Protein AF-A0ABD1CRM1-F1 (afdb_monomer_lite)

pLDDT: mean 80.69, std 16.19, range [45.88, 95.56]

Radius of gyration: 16.6 Å; chains: 1; bounding box: 54×32×37 Å

Organism: Culex pipiens pipiens (NCBI:txid38569)

Structure (mmCIF, N/CA/C/O backbone):
data_AF-A0ABD1CRM1-F1
#
_entry.id   AF-A0ABD1CRM1-F1
#
loop_
_atom_site.group_PDB
_atom_site.id
_atom_site.type_symbol
_atom_site.label_atom_id
_atom_site.label_alt_id
_atom_site.label_comp_id
_atom_site.label_asym_id
_atom_site.label_entity_id
_atom_site.label_seq_id
_atom_site.pdbx_PDB_ins_code
_atom_site.Cartn_x
_atom_site.Cartn_y
_atom_site.Cartn_z
_atom_site.occupancy
_atom_site.B_iso_or_equiv
_atom_site.auth_seq_id
_atom_site.auth_comp_id
_atom_site.auth_asym_id
_atom_site.auth_atom_id
_atom_site.pdbx_PDB_model_num
ATOM 1 N N . MET A 1 1 ? -2.961 -13.922 8.641 1.00 47.34 1 MET A N 1
ATOM 2 C CA . MET A 1 1 ? -2.933 -14.790 7.438 1.00 47.34 1 MET A CA 1
ATOM 3 C C . MET A 1 1 ? -2.152 -14.052 6.367 1.00 47.34 1 MET A C 1
ATOM 5 O O . MET A 1 1 ? -2.354 -12.849 6.260 1.00 47.34 1 MET A O 1
ATOM 9 N N . ILE A 1 2 ? -1.250 -14.726 5.650 1.00 58.28 2 ILE A N 1
ATOM 10 C CA . ILE A 1 2 ? -0.592 -14.166 4.461 1.00 58.28 2 ILE A CA 1
ATOM 11 C C . ILE A 1 2 ? -1.264 -14.824 3.262 1.00 58.28 2 ILE A C 1
ATOM 13 O O . ILE A 1 2 ? -1.245 -16.050 3.164 1.00 58.28 2 ILE A O 1
ATOM 17 N N . VAL A 1 3 ? -1.887 -14.034 2.392 1.00 56.16 3 VAL A N 1
ATOM 18 C CA . VAL A 1 3 ? -2.390 -14.525 1.103 1.00 56.16 3 VAL A CA 1
ATOM 19 C C . VAL A 1 3 ? -1.397 -14.083 0.040 1.00 56.16 3 VAL A C 1
ATOM 21 O O . VAL A 1 3 ? -1.161 -12.885 -0.110 1.00 56.16 3 VAL A O 1
ATOM 24 N N . VAL A 1 4 ? -0.784 -15.057 -0.633 1.00 54.94 4 VAL A N 1
ATOM 25 C CA . VAL A 1 4 ? 0.153 -14.840 -1.741 1.00 54.94 4 VAL A CA 1
ATOM 26 C C . VAL A 1 4 ? -0.564 -15.220 -3.033 1.00 54.94 4 VAL A C 1
ATOM 28 O O . VAL A 1 4 ? -0.975 -16.369 -3.184 1.00 54.94 4 VAL A O 1
ATOM 31 N N . GLY A 1 5 ? -0.720 -14.269 -3.949 1.00 58.38 5 GLY A N 1
ATOM 32 C CA . GLY A 1 5 ? -1.295 -14.484 -5.281 1.00 58.38 5 GLY A CA 1
ATOM 33 C C . GLY A 1 5 ? -0.870 -13.356 -6.218 1.00 58.38 5 GLY A C 1
ATOM 34 O O . GLY A 1 5 ? -0.764 -12.219 -5.772 1.00 58.38 5 GLY A O 1
ATOM 35 N N . ASP A 1 6 ? -0.549 -13.666 -7.477 1.00 74.25 6 ASP A N 1
ATOM 36 C CA . ASP A 1 6 ? -0.235 -12.698 -8.549 1.00 74.25 6 ASP A CA 1
ATOM 37 C C . ASP A 1 6 ? 0.835 -11.632 -8.227 1.00 74.25 6 ASP A C 1
ATOM 39 O O . ASP A 1 6 ? 0.779 -10.496 -8.694 1.00 74.25 6 ASP A O 1
ATOM 43 N N . GLY A 1 7 ? 1.835 -11.983 -7.411 1.00 83.44 7 GLY A N 1
ATOM 44 C CA . GLY A 1 7 ? 2.875 -11.034 -6.991 1.00 83.44 7 GLY A CA 1
ATOM 45 C C . GLY A 1 7 ? 2.402 -10.025 -5.938 1.00 83.44 7 GLY A C 1
ATOM 46 O O . GLY A 1 7 ? 3.076 -9.029 -5.684 1.00 83.44 7 GLY A O 1
ATOM 47 N N . ALA A 1 8 ? 1.258 -10.273 -5.302 1.00 88.31 8 ALA A N 1
ATOM 48 C CA . ALA A 1 8 ? 0.752 -9.497 -4.184 1.00 88.31 8 ALA A CA 1
ATOM 49 C C . ALA A 1 8 ? 0.816 -10.270 -2.859 1.00 88.31 8 ALA A C 1
ATOM 51 O O . ALA A 1 8 ? 0.756 -11.501 -2.804 1.00 88.31 8 ALA A O 1
ATOM 52 N N . LEU A 1 9 ? 0.941 -9.504 -1.780 1.00 90.31 9 LEU A N 1
ATOM 53 C CA . LEU A 1 9 ? 0.984 -9.934 -0.395 1.00 90.31 9 LEU A CA 1
ATOM 54 C C . LEU A 1 9 ? -0.086 -9.166 0.375 1.00 90.31 9 LEU A C 1
ATOM 56 O O . LEU A 1 9 ? -0.045 -7.939 0.452 1.00 90.31 9 LEU A O 1
ATOM 60 N N . LEU A 1 10 ? -1.016 -9.898 0.985 1.00 92.38 10 LEU A N 1
ATOM 61 C CA . LEU A 1 10 ? -1.967 -9.345 1.944 1.00 92.38 10 LEU A CA 1
ATOM 62 C C . LEU A 1 10 ? -1.633 -9.852 3.347 1.00 92.38 10 LEU A C 1
ATOM 64 O O . LEU A 1 10 ? -1.676 -11.058 3.601 1.00 92.38 10 LEU A O 1
ATOM 68 N N . ILE A 1 11 ? -1.331 -8.929 4.256 1.00 92.31 11 ILE A N 1
ATOM 69 C CA . ILE A 1 11 ? -1.053 -9.196 5.667 1.00 92.31 11 ILE A CA 1
ATOM 70 C C . ILE A 1 11 ? -2.175 -8.577 6.494 1.00 92.31 11 ILE A C 1
ATOM 72 O O . ILE A 1 11 ? -2.338 -7.361 6.533 1.00 92.31 11 ILE A O 1
ATOM 76 N N . VAL A 1 12 ? -2.931 -9.425 7.185 1.00 93.00 12 VAL A N 1
ATOM 77 C CA . VAL A 1 12 ? -3.996 -9.003 8.104 1.00 93.00 12 VAL A CA 1
ATOM 78 C C . VAL A 1 12 ? -3.602 -9.351 9.529 1.00 93.00 12 VAL 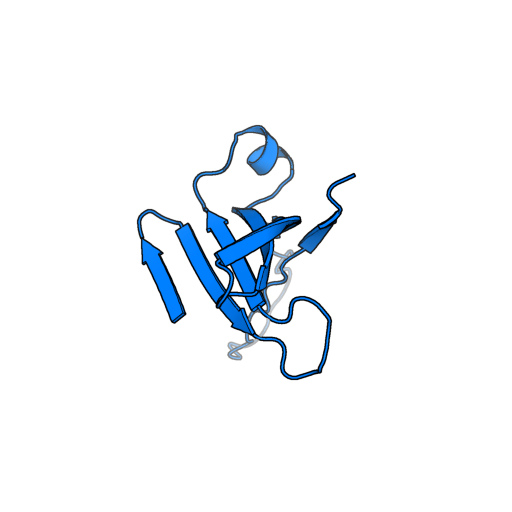A C 1
ATOM 80 O O . VAL A 1 12 ? -3.116 -10.464 9.783 1.00 93.00 12 VAL A O 1
ATOM 83 N N . GLY A 1 13 ? -3.831 -8.426 10.454 1.00 92.75 13 GLY A N 1
ATOM 84 C CA . GLY A 1 13 ? -3.580 -8.653 11.868 1.00 92.75 13 GLY A CA 1
ATOM 85 C C . GLY A 1 13 ? -4.217 -7.608 12.771 1.00 92.75 13 GLY A C 1
ATOM 86 O O . GLY A 1 13 ? -4.877 -6.680 12.314 1.00 92.75 13 GLY A O 1
ATOM 87 N N . THR A 1 14 ? -3.963 -7.772 14.065 1.00 92.12 14 THR A N 1
ATOM 88 C CA . THR A 1 14 ? -4.511 -6.932 15.130 1.00 92.12 14 THR A CA 1
ATOM 89 C C . THR A 1 14 ? -3.384 -6.531 16.078 1.00 92.12 14 THR A C 1
ATOM 91 O O . THR A 1 14 ? -2.571 -7.368 16.490 1.00 92.12 14 THR A O 1
ATOM 94 N N . PHE A 1 15 ? -3.299 -5.253 16.442 1.00 88.00 15 PHE A N 1
ATOM 95 C CA . PHE A 1 15 ? -2.332 -4.769 17.422 1.00 88.00 15 PHE A CA 1
ATOM 96 C C . PHE A 1 15 ? -2.693 -5.267 18.825 1.00 88.00 15 PHE A C 1
ATOM 98 O O . PHE A 1 15 ? -3.823 -5.144 19.283 1.00 88.00 15 PHE A O 1
ATOM 105 N N . LYS A 1 16 ? -1.703 -5.797 19.555 1.00 82.31 16 LYS A N 1
ATOM 106 C CA . LYS A 1 16 ? -1.905 -6.365 20.905 1.00 82.31 16 LYS A CA 1
ATOM 107 C C . LYS A 1 16 ? -2.294 -5.333 21.973 1.00 82.31 16 LYS A C 1
ATOM 109 O O . LYS A 1 16 ? -2.763 -5.711 23.043 1.00 82.31 16 LYS A O 1
ATOM 114 N N . ARG A 1 17 ? -2.030 -4.045 21.743 1.00 76.69 17 ARG A N 1
ATOM 115 C CA . ARG A 1 17 ? -2.353 -2.966 22.690 1.00 76.69 17 ARG A CA 1
ATOM 116 C C . ARG A 1 17 ? -3.740 -2.411 22.387 1.00 76.69 17 ARG A C 1
ATOM 118 O O . ARG A 1 17 ? -4.125 -2.359 21.227 1.00 76.69 17 ARG A O 1
ATOM 125 N N . ARG A 1 18 ? -4.445 -1.941 23.425 1.00 70.88 18 ARG A N 1
ATOM 126 C CA . ARG A 1 18 ? -5.709 -1.197 23.2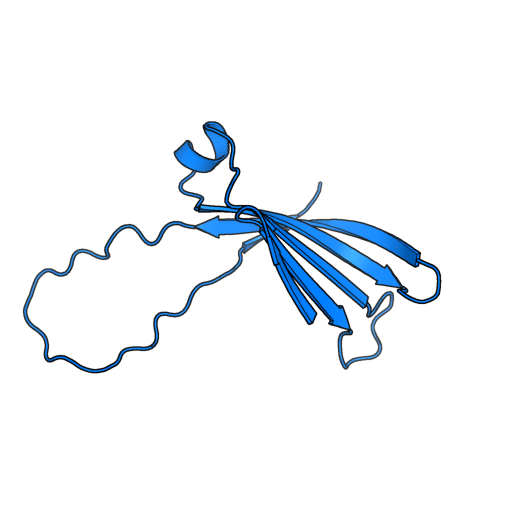94 1.00 70.88 18 ARG A CA 1
ATOM 127 C C . ARG A 1 18 ? -5.453 0.151 22.617 1.00 70.88 18 ARG A C 1
ATOM 129 O O . ARG A 1 18 ? -5.281 1.164 23.285 1.00 70.88 18 ARG A O 1
ATOM 136 N N . VAL A 1 19 ? -5.365 0.128 21.297 1.00 79.12 19 VAL A N 1
ATOM 137 C CA . VAL A 1 19 ? -5.414 1.305 20.434 1.00 79.12 19 VAL A CA 1
ATOM 138 C C . VAL A 1 19 ? -6.813 1.379 19.822 1.00 79.12 19 VAL A C 1
ATOM 140 O O . VAL A 1 19 ? -7.410 0.322 19.601 1.00 79.12 19 VAL A O 1
ATOM 143 N N . PRO A 1 20 ? -7.348 2.583 19.559 1.00 78.00 20 PRO A N 1
ATOM 144 C CA . PRO A 1 20 ? -8.477 2.724 18.648 1.00 78.00 20 PRO A CA 1
ATOM 145 C C . PRO A 1 20 ? -8.130 2.032 17.327 1.00 78.00 20 PRO A C 1
ATOM 147 O O . PRO A 1 20 ? -6.984 2.131 16.877 1.00 78.00 20 PRO A O 1
ATOM 150 N N . ASP A 1 21 ? -9.087 1.304 16.757 1.00 81.88 21 ASP A N 1
ATOM 151 C CA . ASP A 1 21 ? -8.934 0.608 15.476 1.00 81.88 21 ASP A CA 1
ATOM 152 C C . ASP A 1 21 ? -7.694 -0.315 15.445 1.00 81.88 21 ASP A C 1
ATOM 154 O O . ASP A 1 21 ? -6.673 -0.038 14.784 1.00 81.88 21 ASP A O 1
ATOM 158 N N . PRO A 1 22 ? -7.722 -1.395 16.255 1.00 88.81 22 PRO A N 1
ATOM 159 C CA . PRO A 1 22 ? -6.572 -2.264 16.444 1.00 88.81 22 PRO A CA 1
ATOM 160 C C . PRO A 1 22 ? -6.326 -3.171 15.241 1.00 88.81 22 PRO A C 1
ATOM 162 O O . PRO A 1 22 ? -5.232 -3.723 15.141 1.00 88.81 22 PRO A O 1
ATOM 165 N N . ASP A 1 23 ? -7.287 -3.324 14.334 1.00 93.44 23 ASP A N 1
ATOM 166 C CA . ASP A 1 23 ? -7.143 -4.185 13.171 1.00 93.44 23 ASP A CA 1
ATOM 167 C C . ASP A 1 23 ? -6.457 -3.447 12.025 1.00 93.44 23 ASP A C 1
ATOM 169 O O . ASP A 1 23 ? -6.548 -2.223 11.866 1.00 93.44 23 ASP A O 1
ATOM 173 N N . PHE A 1 24 ? -5.727 -4.206 11.215 1.00 93.69 24 PHE A N 1
ATOM 174 C CA . PHE A 1 24 ? -5.051 -3.674 10.048 1.00 93.69 24 PHE A CA 1
ATOM 175 C C . PHE A 1 24 ? -5.045 -4.652 8.881 1.00 93.69 24 PHE A C 1
ATOM 177 O O . PHE A 1 24 ? -5.018 -5.875 9.053 1.00 93.69 24 PHE A O 1
ATOM 184 N N . LYS A 1 25 ? -4.997 -4.078 7.679 1.00 94.50 25 LYS A N 1
ATOM 185 C CA . LYS A 1 25 ? -4.743 -4.778 6.421 1.00 94.50 25 LYS A CA 1
ATOM 186 C C . LYS A 1 25 ? -3.604 -4.063 5.709 1.00 94.50 25 LYS A C 1
ATOM 188 O O . LYS A 1 25 ? -3.706 -2.884 5.392 1.00 94.50 25 LYS A O 1
ATOM 193 N N . LEU A 1 26 ? -2.504 -4.767 5.494 1.00 95.06 26 LEU A N 1
ATOM 194 C CA . LEU A 1 26 ? -1.375 -4.296 4.707 1.00 95.06 26 LEU A CA 1
ATOM 195 C C . LEU A 1 26 ? -1.380 -5.042 3.379 1.00 95.06 26 LEU A C 1
ATOM 197 O O . LEU A 1 26 ? -1.217 -6.262 3.354 1.00 95.06 26 LEU A O 1
ATOM 201 N N . TYR A 1 27 ? -1.564 -4.301 2.296 1.00 94.56 27 TYR A N 1
ATOM 202 C CA . TYR A 1 27 ? -1.478 -4.805 0.936 1.00 94.56 27 TYR A CA 1
ATOM 203 C C . TYR A 1 27 ? -0.177 -4.317 0.300 1.00 94.56 27 TYR A C 1
ATOM 205 O O . TYR A 1 27 ? 0.134 -3.131 0.364 1.00 94.56 27 TYR A O 1
ATOM 213 N N . LEU A 1 28 ? 0.578 -5.225 -0.310 1.00 94.50 28 LEU A N 1
ATOM 214 C CA . LEU A 1 28 ? 1.791 -4.935 -1.072 1.00 94.50 28 LEU A CA 1
ATOM 215 C C . LEU A 1 28 ? 1.737 -5.701 -2.390 1.00 94.50 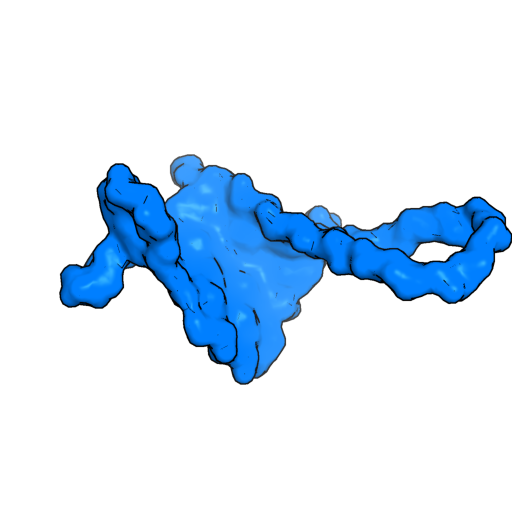28 LEU A C 1
ATOM 217 O O . LEU A 1 28 ? 1.341 -6.860 -2.404 1.00 94.50 28 LEU A O 1
ATOM 221 N N . SER A 1 29 ? 2.167 -5.092 -3.487 1.00 93.75 29 SER A N 1
ATOM 222 C CA . SER A 1 29 ? 2.207 -5.729 -4.802 1.00 93.75 29 SER A CA 1
ATOM 223 C C . SER A 1 29 ? 3.514 -5.438 -5.523 1.00 93.75 29 SER A C 1
ATOM 225 O O . SER A 1 29 ? 4.057 -4.338 -5.428 1.00 93.75 29 SER A O 1
ATOM 227 N N . SER A 1 30 ? 4.005 -6.434 -6.261 1.00 92.25 30 SER A N 1
ATOM 228 C CA . SER A 1 30 ? 5.109 -6.299 -7.213 1.00 92.25 30 SER A CA 1
ATOM 229 C C . SER A 1 30 ? 4.664 -5.744 -8.557 1.00 92.25 30 SER A C 1
ATOM 231 O O . SER A 1 30 ? 5.513 -5.436 -9.392 1.00 92.25 30 SER A O 1
ATOM 233 N N . ASN A 1 31 ? 3.355 -5.614 -8.788 1.00 92.00 31 ASN A N 1
ATOM 234 C CA . ASN A 1 31 ? 2.824 -4.927 -9.956 1.00 92.00 31 ASN A CA 1
ATOM 235 C C . ASN A 1 31 ? 2.905 -3.409 -9.740 1.00 92.00 31 ASN A C 1
ATOM 237 O O . ASN A 1 31 ? 1.913 -2.747 -9.438 1.00 92.00 31 ASN A O 1
ATOM 241 N N . ILE A 1 32 ? 4.127 -2.885 -9.816 1.00 91.06 32 ILE A N 1
ATOM 242 C CA . ILE A 1 32 ? 4.443 -1.483 -9.544 1.00 91.06 32 ILE A CA 1
ATOM 243 C C . ILE A 1 32 ? 4.456 -0.655 -10.830 1.00 91.06 32 ILE A C 1
ATOM 245 O O . ILE A 1 32 ? 4.711 -1.164 -11.923 1.00 91.06 32 ILE A O 1
ATOM 249 N N . THR A 1 33 ? 4.221 0.651 -10.703 1.00 90.38 33 THR A N 1
ATOM 250 C CA . THR A 1 33 ? 4.284 1.564 -11.848 1.00 90.38 33 THR A CA 1
ATOM 251 C C . THR A 1 33 ? 5.731 1.854 -12.262 1.00 90.38 33 THR A C 1
ATOM 253 O O . THR A 1 33 ? 6.676 1.663 -11.492 1.00 90.38 33 THR A O 1
ATOM 256 N N . LEU A 1 34 ? 5.928 2.397 -13.470 1.00 91.06 34 LEU A N 1
ATOM 257 C CA . LEU A 1 34 ? 7.248 2.871 -13.903 1.00 91.06 34 LEU A CA 1
ATOM 258 C C . LEU A 1 34 ? 7.792 3.990 -12.991 1.00 91.06 34 LEU A C 1
ATOM 260 O O . LEU A 1 34 ? 9.001 4.086 -12.797 1.00 91.06 34 LEU A O 1
ATOM 264 N N . ALA A 1 35 ? 6.920 4.818 -12.408 1.00 92.25 35 ALA A N 1
ATOM 265 C CA . ALA A 1 35 ? 7.324 5.867 -11.473 1.00 92.25 35 ALA A CA 1
ATOM 266 C C . ALA A 1 35 ? 7.863 5.276 -10.159 1.00 92.25 35 ALA A C 1
ATOM 268 O O . ALA A 1 35 ? 8.954 5.649 -9.728 1.00 92.25 35 ALA A O 1
ATOM 269 N N . ASP A 1 36 ? 7.156 4.298 -9.584 1.00 91.25 36 ASP A N 1
ATOM 270 C CA . ASP A 1 36 ? 7.600 3.569 -8.387 1.00 91.25 36 ASP A CA 1
ATOM 271 C C . ASP A 1 36 ? 8.928 2.852 -8.634 1.00 91.25 36 ASP A C 1
ATOM 273 O O . ASP A 1 36 ? 9.846 2.893 -7.808 1.00 91.25 36 ASP A O 1
ATOM 277 N N . TYR A 1 37 ? 9.055 2.239 -9.815 1.00 90.19 37 TYR A N 1
ATOM 278 C CA . TYR A 1 37 ? 10.307 1.653 -10.257 1.00 90.19 37 TYR A CA 1
ATOM 279 C C . TYR A 1 37 ? 11.408 2.719 -10.285 1.00 90.19 37 TYR A C 1
ATOM 281 O O . TYR A 1 37 ? 12.432 2.542 -9.632 1.00 90.19 37 TYR A O 1
ATOM 289 N N . ASN A 1 38 ? 11.213 3.855 -10.952 1.00 92.06 38 ASN A N 1
ATOM 290 C CA . ASN A 1 38 ? 12.222 4.919 -11.025 1.00 92.06 38 ASN A CA 1
ATOM 291 C C . ASN A 1 38 ? 12.611 5.488 -9.649 1.00 92.06 38 ASN A C 1
ATOM 293 O O . ASN A 1 38 ? 13.745 5.922 -9.469 1.00 92.06 38 ASN A O 1
ATOM 297 N N . MET A 1 39 ? 11.713 5.428 -8.664 1.00 90.00 39 MET A N 1
ATOM 298 C CA . MET A 1 39 ? 11.977 5.808 -7.271 1.00 90.00 39 MET A CA 1
ATOM 299 C C . MET A 1 39 ? 12.699 4.725 -6.449 1.00 90.00 39 MET A C 1
ATOM 301 O O . MET A 1 39 ? 13.026 4.935 -5.281 1.00 90.00 39 MET A O 1
ATOM 305 N N . GLY A 1 40 ? 12.991 3.574 -7.057 1.00 91.25 40 GLY A N 1
ATOM 306 C CA . GLY A 1 40 ? 13.749 2.490 -6.442 1.00 91.25 40 GLY A CA 1
ATOM 307 C C . GLY A 1 40 ? 12.900 1.512 -5.633 1.00 91.25 40 GLY A C 1
ATOM 308 O O . GLY A 1 40 ? 13.459 0.743 -4.852 1.00 91.25 40 GLY A O 1
ATOM 309 N N . TYR A 1 41 ? 11.579 1.493 -5.803 1.00 92.25 41 TYR A N 1
ATOM 310 C CA . TYR A 1 41 ? 10.705 0.550 -5.101 1.00 92.25 41 TYR A CA 1
ATOM 311 C C . TYR A 1 41 ? 10.632 -0.799 -5.826 1.00 92.25 41 TYR A C 1
ATOM 313 O O . TYR A 1 41 ? 10.813 -0.874 -7.043 1.00 92.25 41 TYR A O 1
ATOM 321 N N . CYS A 1 42 ? 10.440 -1.879 -5.067 1.00 90.69 42 CYS A N 1
ATOM 322 C CA . CYS A 1 42 ? 10.138 -3.219 -5.588 1.00 90.69 42 CYS A CA 1
ATOM 323 C C . CYS A 1 42 ? 8.738 -3.698 -5.222 1.00 90.69 42 CYS A C 1
ATOM 325 O O . CYS A 1 42 ? 8.183 -4.517 -5.947 1.00 90.69 42 CYS A O 1
ATOM 327 N N . LEU A 1 43 ? 8.182 -3.207 -4.115 1.00 93.25 43 LEU A N 1
ATOM 328 C CA . LEU A 1 43 ? 6.805 -3.461 -3.718 1.00 93.25 43 LEU A CA 1
ATOM 329 C C . LEU A 1 43 ? 6.173 -2.144 -3.288 1.00 93.25 43 LEU A C 1
ATOM 331 O O . LEU A 1 43 ? 6.805 -1.361 -2.575 1.00 93.25 43 LEU A O 1
ATOM 335 N N . THR A 1 44 ? 4.929 -1.921 -3.693 1.00 94.69 44 THR A N 1
ATOM 336 C CA . THR A 1 44 ? 4.123 -0.779 -3.253 1.00 94.69 44 THR A CA 1
ATOM 337 C C . THR A 1 44 ? 2.724 -1.235 -2.862 1.00 94.69 44 THR A C 1
ATOM 339 O O . THR A 1 44 ? 2.261 -2.302 -3.265 1.00 94.69 44 THR A O 1
ATOM 342 N N . GLY A 1 45 ? 2.047 -0.446 -2.039 1.00 95.12 45 GLY A N 1
ATOM 343 C CA . GLY A 1 45 ? 0.661 -0.682 -1.673 1.00 95.12 45 GLY A CA 1
ATOM 344 C C . GLY A 1 45 ? 0.216 0.211 -0.525 1.00 95.12 45 GLY A C 1
ATOM 345 O O . GLY A 1 45 ? 0.654 1.357 -0.416 1.00 95.12 45 GLY A O 1
ATOM 346 N N . THR A 1 46 ? -0.683 -0.289 0.315 1.00 95.56 46 THR A N 1
ATOM 347 C CA . THR A 1 46 ? -1.400 0.518 1.308 1.00 95.56 46 THR A CA 1
ATOM 348 C C . THR A 1 46 ? -1.512 -0.190 2.650 1.00 95.56 46 THR A C 1
ATOM 350 O O . THR A 1 46 ? -1.590 -1.416 2.739 1.00 95.56 46 THR A O 1
ATOM 353 N N . LEU A 1 47 ? -1.532 0.615 3.711 1.00 94.88 47 LEU A N 1
ATOM 354 C CA . LEU A 1 47 ? -1.891 0.189 5.054 1.00 94.88 47 LEU A CA 1
ATOM 355 C C . LEU A 1 47 ? -3.252 0.773 5.422 1.00 94.88 47 LEU A C 1
ATOM 357 O O . LEU A 1 47 ? -3.409 1.988 5.589 1.00 94.88 47 LEU A O 1
ATOM 361 N N . GLU A 1 48 ? -4.207 -0.116 5.636 1.00 94.56 48 GLU A N 1
ATOM 362 C CA . GLU A 1 48 ? -5.511 0.208 6.184 1.00 94.56 48 GLU A CA 1
ATOM 363 C C . GLU A 1 48 ? -5.556 -0.111 7.678 1.00 94.56 48 GLU A C 1
ATOM 365 O O . GLU A 1 48 ? -5.051 -1.147 8.122 1.00 94.56 48 GLU A O 1
ATOM 370 N N . ARG A 1 49 ? -6.170 0.781 8.454 1.00 92.94 49 ARG A N 1
ATOM 371 C CA . ARG A 1 49 ? -6.421 0.631 9.893 1.00 92.94 49 ARG A CA 1
ATOM 372 C C . ARG A 1 49 ? -7.917 0.702 10.145 1.00 92.94 49 ARG A C 1
ATOM 374 O O . ARG A 1 49 ? -8.611 1.435 9.441 1.00 92.94 49 ARG A O 1
ATOM 381 N N . GLY A 1 50 ? -8.414 -0.072 11.100 1.00 92.31 50 GLY A N 1
ATOM 382 C CA . GLY A 1 50 ? -9.851 -0.169 11.300 1.00 92.31 50 GLY A CA 1
ATOM 383 C C . GLY A 1 50 ? -10.291 -1.146 12.378 1.00 92.31 50 GLY A C 1
ATOM 384 O O . GLY A 1 50 ? -9.502 -1.584 13.219 1.00 92.31 50 GLY A O 1
ATOM 385 N N . ASP A 1 51 ? -11.565 -1.506 12.286 1.00 88.69 51 ASP A N 1
ATOM 386 C CA . ASP A 1 51 ? -12.198 -2.578 13.046 1.00 88.69 51 ASP A CA 1
ATOM 387 C C . ASP A 1 51 ? -12.720 -3.644 12.077 1.00 88.69 51 ASP A C 1
ATOM 389 O O . ASP A 1 51 ? -13.558 -3.392 11.201 1.00 88.69 51 ASP A O 1
ATOM 393 N N . GLN A 1 52 ? -12.220 -4.863 12.250 1.00 86.88 52 GLN A N 1
ATOM 394 C CA . GLN A 1 52 ? -12.605 -6.016 11.457 1.00 86.88 52 GLN A CA 1
ATOM 395 C C . GLN A 1 52 ? -14.068 -6.411 11.688 1.00 86.88 52 GLN A C 1
ATOM 397 O O . GLN A 1 52 ? -14.713 -6.867 10.743 1.00 86.88 52 GLN A O 1
ATOM 402 N N . HIS A 1 53 ? -14.614 -6.220 12.893 1.00 85.75 53 HIS A N 1
ATOM 403 C CA . HIS A 1 53 ? -15.991 -6.609 13.220 1.00 85.75 53 HIS A CA 1
ATOM 404 C C . HIS A 1 53 ? -17.008 -5.704 12.529 1.00 85.75 53 HIS A C 1
ATOM 406 O O . HIS A 1 53 ? -17.999 -6.187 11.983 1.00 85.75 53 HIS A O 1
ATOM 412 N N . ALA A 1 54 ? -16.738 -4.398 12.506 1.00 86.56 54 ALA A N 1
ATOM 413 C CA . ALA A 1 54 ? -17.544 -3.421 11.783 1.00 86.56 54 ALA A CA 1
ATOM 414 C C . ALA A 1 54 ? -17.255 -3.394 10.268 1.00 86.56 54 ALA A C 1
ATOM 416 O O . ALA A 1 54 ? -17.956 -2.704 9.528 1.00 86.56 54 ALA A O 1
ATOM 417 N N . ASN A 1 55 ? -16.224 -4.116 9.804 1.00 86.56 55 ASN A N 1
ATOM 418 C CA . ASN A 1 55 ? -15.665 -4.034 8.451 1.00 86.56 55 ASN A CA 1
ATOM 419 C C . ASN A 1 55 ? -15.398 -2.581 8.006 1.00 86.56 55 ASN A C 1
ATOM 421 O O . ASN A 1 55 ? -15.592 -2.219 6.845 1.00 86.56 55 ASN A O 1
ATOM 425 N N . GLN A 1 56 ? -14.962 -1.744 8.946 1.00 91.19 56 GLN A N 1
ATOM 426 C CA . GLN A 1 56 ? -14.629 -0.346 8.703 1.00 91.19 56 GLN A CA 1
ATOM 427 C C . GLN A 1 56 ? -13.119 -0.214 8.701 1.00 91.19 56 GLN A C 1
ATOM 429 O O . GLN A 1 56 ? -12.484 -0.336 9.742 1.00 91.19 56 GLN A O 1
ATOM 434 N N . PHE A 1 57 ? -12.554 0.024 7.523 1.00 92.81 57 PHE A N 1
ATOM 435 C CA . PHE A 1 57 ? -11.127 0.226 7.327 1.00 92.81 57 PHE A CA 1
ATOM 436 C C . PHE A 1 57 ? -10.905 1.548 6.604 1.00 92.81 57 PHE A C 1
ATOM 438 O O . PHE A 1 57 ? -11.626 1.876 5.662 1.00 92.81 57 PHE A O 1
ATOM 445 N N . GLN A 1 58 ? -9.904 2.304 7.042 1.00 92.62 58 GLN A N 1
ATOM 446 C CA . GLN A 1 58 ? -9.455 3.513 6.367 1.00 92.62 58 GLN A CA 1
ATOM 447 C C . GLN A 1 58 ? -7.991 3.374 5.977 1.00 92.62 58 GLN A C 1
ATOM 449 O O . GLN A 1 58 ? -7.154 2.953 6.780 1.00 92.62 58 GLN A O 1
ATOM 454 N N . THR A 1 59 ? -7.672 3.742 4.736 1.00 94.06 59 THR A N 1
ATOM 455 C CA . THR A 1 59 ? -6.281 3.840 4.287 1.00 94.06 59 THR A CA 1
ATOM 456 C C . THR 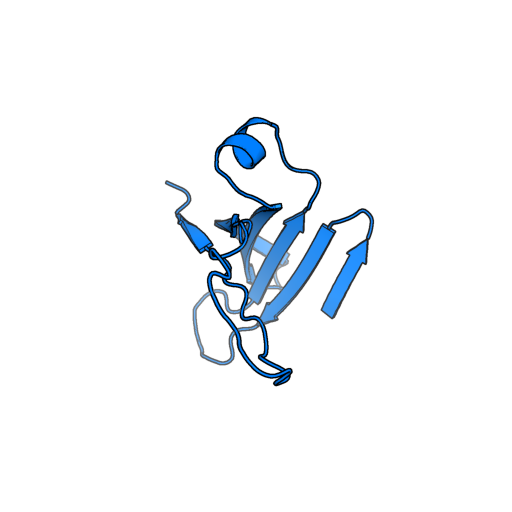A 1 59 ? -5.595 4.977 5.035 1.00 94.06 59 THR A C 1
ATOM 458 O O . THR A 1 59 ? -6.021 6.127 4.967 1.00 94.06 59 THR A O 1
ATOM 461 N N . THR A 1 60 ? -4.513 4.652 5.737 1.00 92.81 60 THR A N 1
ATOM 462 C CA . THR A 1 60 ? -3.767 5.610 6.572 1.00 92.81 60 THR A CA 1
ATOM 463 C C . THR A 1 60 ? -2.400 5.951 5.994 1.00 92.81 60 THR A C 1
ATOM 465 O O . THR A 1 60 ? -1.930 7.077 6.140 1.00 92.81 60 THR A O 1
ATOM 468 N N . HIS A 1 61 ? -1.755 4.983 5.340 1.00 93.50 61 HIS A N 1
ATOM 469 C CA . HIS A 1 61 ? -0.416 5.138 4.785 1.00 93.50 61 HIS A CA 1
ATOM 470 C C . HIS A 1 61 ? -0.308 4.426 3.443 1.00 93.50 61 HIS A C 1
ATOM 472 O O . HIS A 1 61 ? -0.917 3.372 3.234 1.00 93.50 61 HIS A O 1
ATOM 478 N N . PHE A 1 62 ? 0.553 4.954 2.581 1.00 94.31 62 PHE A N 1
ATOM 479 C CA . PHE A 1 62 ? 1.152 4.169 1.511 1.00 94.31 62 PHE A CA 1
ATOM 480 C C . PHE A 1 62 ? 2.309 3.359 2.094 1.00 94.31 62 PHE A C 1
ATOM 482 O O . PHE A 1 62 ? 3.060 3.859 2.930 1.00 94.31 62 PHE A O 1
ATOM 489 N N . ALA A 1 63 ? 2.441 2.106 1.682 1.00 95.00 63 ALA A N 1
ATOM 490 C CA . ALA A 1 63 ? 3.497 1.209 2.126 1.00 95.00 63 ALA A CA 1
ATOM 491 C C . ALA A 1 63 ? 4.397 0.870 0.941 1.00 95.00 63 ALA A C 1
ATOM 493 O O . ALA A 1 63 ? 3.905 0.482 -0.118 1.00 95.00 63 ALA A O 1
ATOM 494 N N . VAL A 1 64 ? 5.709 1.014 1.110 1.00 94.50 64 VAL A N 1
ATOM 495 C CA . VAL A 1 64 ? 6.681 0.732 0.050 1.00 94.50 64 VAL A CA 1
ATOM 496 C C . VAL A 1 64 ? 7.859 -0.068 0.585 1.00 94.50 64 VAL A C 1
ATOM 498 O O . VAL A 1 64 ? 8.267 0.080 1.737 1.00 94.50 64 VAL A O 1
ATOM 501 N N . ILE A 1 65 ? 8.421 -0.919 -0.267 1.00 92.62 65 ILE A N 1
ATOM 502 C CA . ILE A 1 65 ? 9.680 -1.618 -0.012 1.00 92.62 65 ILE A CA 1
ATOM 503 C C . ILE A 1 65 ? 10.668 -1.196 -1.087 1.00 92.62 65 ILE A C 1
ATOM 505 O O . ILE A 1 65 ? 10.379 -1.258 -2.286 1.00 92.62 65 ILE A O 1
ATOM 509 N N . ARG A 1 66 ? 11.843 -0.747 -0.647 1.00 90.38 66 ARG A N 1
ATOM 510 C CA . ARG A 1 66 ? 12.935 -0.344 -1.531 1.00 90.38 66 ARG A CA 1
ATOM 511 C C . ARG A 1 66 ? 13.720 -1.551 -2.021 1.00 90.38 66 ARG A C 1
ATOM 513 O O . ARG A 1 66 ? 13.932 -2.521 -1.297 1.00 90.38 66 ARG A O 1
ATOM 520 N N . ARG A 1 67 ? 14.214 -1.451 -3.252 1.00 85.56 67 ARG A N 1
ATOM 521 C CA . ARG A 1 67 ? 15.200 -2.376 -3.797 1.00 85.56 67 ARG A CA 1
ATOM 522 C C . ARG A 1 67 ? 16.500 -2.220 -3.018 1.00 85.56 67 ARG A C 1
ATOM 524 O O . ARG A 1 67 ? 17.098 -1.147 -3.028 1.00 85.56 67 ARG A O 1
ATOM 531 N N . CYS A 1 68 ? 16.970 -3.300 -2.402 1.00 69.06 68 CYS A N 1
ATOM 532 C CA . CYS A 1 68 ? 18.376 -3.409 -2.042 1.00 69.06 68 CYS A CA 1
ATOM 533 C C . CYS A 1 68 ? 19.164 -3.534 -3.352 1.00 69.06 68 CYS A C 1
ATOM 535 O O . CYS A 1 68 ? 19.365 -4.636 -3.860 1.00 69.06 68 CYS A O 1
ATOM 537 N N . TRP A 1 69 ? 19.563 -2.405 -3.945 1.00 56.44 69 TRP A N 1
ATOM 538 C CA . TRP A 1 69 ? 20.672 -2.420 -4.899 1.00 56.44 69 TRP A CA 1
ATOM 539 C C . TRP A 1 69 ? 21.865 -3.026 -4.154 1.00 56.44 69 TRP A C 1
ATOM 541 O O . TRP A 1 69 ? 22.015 -2.693 -2.973 1.00 56.44 69 TRP A O 1
ATOM 551 N N . PRO A 1 70 ? 22.646 -3.950 -4.744 1.00 53.44 70 PRO A N 1
ATOM 552 C CA . PRO A 1 70 ? 23.721 -4.603 -4.014 1.00 53.44 70 PRO A CA 1
ATOM 553 C C . PRO A 1 70 ? 24.557 -3.522 -3.335 1.00 53.44 70 PRO A C 1
ATOM 555 O O . PRO A 1 70 ? 25.088 -2.634 -4.004 1.00 53.44 70 PRO A O 1
ATOM 558 N N . ALA A 1 71 ? 24.613 -3.568 -1.998 1.00 49.00 71 ALA A N 1
ATOM 559 C CA . ALA A 1 71 ? 25.681 -2.905 -1.278 1.00 49.00 71 ALA A CA 1
ATOM 560 C C . ALA A 1 71 ? 26.953 -3.385 -1.967 1.00 49.00 71 ALA A C 1
ATOM 562 O O . ALA A 1 71 ? 27.095 -4.594 -2.161 1.00 49.00 71 ALA A O 1
ATOM 563 N N . SER A 1 72 ? 27.787 -2.465 -2.443 1.00 45.88 72 SER A N 1
ATOM 564 C CA . SER A 1 72 ? 29.059 -2.797 -3.067 1.00 45.88 72 SER A CA 1
ATOM 565 C C . SER A 1 72 ? 29.769 -3.827 -2.189 1.00 45.88 72 SER A C 1
ATOM 567 O O . SER A 1 72 ? 30.272 -3.493 -1.120 1.00 45.88 72 SER A O 1
ATOM 569 N N . ASN A 1 73 ? 29.743 -5.097 -2.598 1.00 51.88 73 ASN A N 1
ATOM 570 C CA . ASN A 1 73 ? 30.518 -6.156 -1.971 1.00 51.88 73 ASN A CA 1
ATOM 571 C C . ASN A 1 73 ? 31.936 -6.027 -2.525 1.00 51.88 73 ASN A C 1
ATOM 573 O O . ASN A 1 73 ? 32.410 -6.880 -3.273 1.00 51.88 73 ASN A O 1
ATOM 577 N N . ASP A 1 74 ? 32.596 -4.926 -2.183 1.00 53.78 74 ASP A N 1
ATOM 578 C CA . ASP A 1 74 ? 34.039 -4.841 -2.299 1.00 53.78 74 ASP A CA 1
ATOM 579 C C . ASP A 1 74 ? 34.629 -5.560 -1.087 1.00 53.78 74 ASP A C 1
ATOM 581 O O . ASP A 1 74 ? 34.655 -5.038 0.025 1.00 53.78 74 ASP A O 1
ATOM 585 N N . GLY A 1 75 ? 35.099 -6.783 -1.329 1.00 49.75 75 GLY A N 1
ATOM 586 C CA . GLY A 1 75 ? 36.082 -7.436 -0.474 1.00 49.75 75 GLY A CA 1
ATOM 587 C C . GLY A 1 75 ? 35.537 -8.511 0.461 1.00 49.75 75 GLY A C 1
ATOM 588 O O . GLY A 1 75 ? 35.018 -8.230 1.531 1.00 49.75 75 GLY A O 1
ATOM 589 N N . HIS A 1 76 ? 35.772 -9.761 0.054 1.00 48.97 76 HIS A N 1
ATOM 590 C CA . HIS A 1 76 ? 36.285 -10.836 0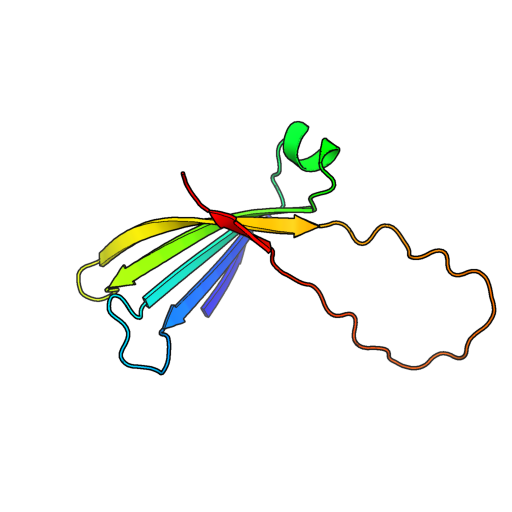.906 1.00 48.97 76 HIS A CA 1
ATOM 591 C C . HIS A 1 76 ? 35.585 -11.041 2.262 1.00 48.97 76 HIS A C 1
ATOM 593 O O . HIS A 1 76 ? 36.116 -10.614 3.278 1.00 48.97 76 HIS A O 1
ATOM 599 N N . ASP A 1 77 ? 34.481 -11.799 2.324 1.00 46.91 77 ASP A N 1
ATOM 600 C CA . ASP A 1 77 ? 34.135 -12.432 3.601 1.00 46.91 77 ASP A CA 1
ATOM 601 C C . ASP A 1 77 ? 33.252 -13.685 3.522 1.00 46.91 77 ASP A C 1
ATOM 603 O O . ASP A 1 77 ? 32.138 -13.694 3.000 1.00 46.91 77 ASP A O 1
ATOM 607 N N . SER A 1 78 ? 33.825 -14.741 4.095 1.00 48.00 78 SER A N 1
ATOM 608 C CA . SER A 1 78 ? 33.263 -15.940 4.711 1.00 48.00 78 SER A CA 1
ATOM 609 C C . SER A 1 78 ? 31.734 -16.059 4.733 1.00 48.00 78 SER A C 1
ATOM 611 O O . SER A 1 78 ? 31.023 -15.285 5.376 1.00 48.00 78 SER A O 1
ATOM 613 N N . GLN A 1 79 ? 31.264 -17.134 4.097 1.00 50.72 79 GLN A N 1
ATOM 614 C CA . GLN A 1 79 ? 29.895 -17.642 4.031 1.00 50.72 79 GLN A CA 1
ATOM 615 C C . GLN A 1 79 ? 29.288 -17.841 5.435 1.00 50.72 79 GLN A C 1
ATOM 617 O O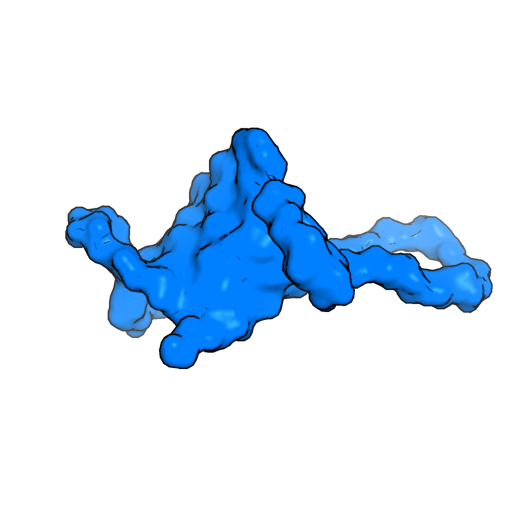 . GLN A 1 79 ? 29.250 -18.936 5.986 1.00 50.72 79 GLN A O 1
ATOM 622 N N . THR A 1 80 ? 28.815 -16.754 6.035 1.00 53.94 80 THR A N 1
ATOM 623 C CA . THR A 1 80 ? 27.962 -16.750 7.224 1.00 53.94 80 THR A CA 1
ATOM 624 C C . THR A 1 80 ? 26.540 -16.476 6.759 1.00 53.94 80 THR A C 1
ATOM 626 O O . THR A 1 80 ? 26.308 -15.558 5.974 1.00 53.94 80 THR A O 1
ATOM 629 N N . HIS A 1 81 ? 25.580 -17.281 7.220 1.00 55.31 81 HIS A N 1
ATOM 630 C CA . HIS A 1 81 ? 24.151 -17.073 6.979 1.00 55.31 81 HIS A CA 1
ATOM 631 C C . HIS A 1 81 ? 23.697 -15.758 7.634 1.00 55.31 81 HIS A C 1
ATOM 633 O O . HIS A 1 81 ? 23.167 -15.747 8.742 1.00 55.31 81 HIS A O 1
ATOM 639 N N . LYS A 1 82 ? 23.946 -14.625 6.974 1.00 62.22 82 LYS A N 1
ATOM 640 C CA . LYS A 1 82 ? 23.455 -13.316 7.402 1.00 62.22 82 LYS A CA 1
ATOM 641 C C . LYS A 1 82 ? 21.983 -13.217 7.006 1.00 62.22 82 LYS A C 1
ATOM 643 O O . LYS A 1 82 ? 21.655 -13.210 5.821 1.00 62.22 82 LYS A O 1
ATOM 648 N N . THR A 1 83 ? 21.097 -13.153 7.996 1.00 62.94 83 THR A N 1
ATOM 649 C CA . THR A 1 83 ? 19.684 -12.820 7.787 1.00 62.94 83 THR A CA 1
ATOM 650 C C . THR A 1 83 ? 19.600 -11.456 7.106 1.00 62.94 83 THR A C 1
ATOM 652 O O . THR A 1 83 ? 20.030 -10.452 7.674 1.00 62.94 83 THR A O 1
ATOM 655 N N . GLN A 1 84 ? 19.069 -11.401 5.884 1.00 63.75 84 GLN A N 1
ATOM 656 C CA . GLN A 1 84 ? 18.801 -10.126 5.225 1.00 63.75 84 GLN A CA 1
ATOM 657 C C . GLN A 1 84 ? 17.518 -9.529 5.806 1.00 63.75 84 GLN A C 1
ATOM 659 O O . GLN A 1 84 ? 16.435 -10.097 5.675 1.00 63.75 84 GLN A O 1
ATOM 664 N N . HIS A 1 85 ? 17.646 -8.386 6.473 1.00 72.19 85 HIS A N 1
ATOM 665 C CA . HIS A 1 85 ? 16.506 -7.626 6.970 1.00 72.19 85 HIS A CA 1
ATOM 666 C C . HIS A 1 85 ? 15.939 -6.758 5.844 1.00 72.19 85 HIS A C 1
ATOM 668 O O . HIS A 1 85 ? 16.677 -6.018 5.199 1.00 72.19 85 HIS A O 1
ATOM 674 N N . THR A 1 86 ? 14.627 -6.838 5.625 1.00 78.62 86 THR A N 1
ATOM 675 C CA . THR A 1 86 ? 13.890 -5.960 4.704 1.00 78.62 86 THR A CA 1
ATOM 676 C C . THR A 1 86 ? 12.983 -5.048 5.518 1.00 78.62 86 THR A C 1
ATOM 678 O O . THR A 1 86 ? 12.302 -5.515 6.432 1.00 78.62 86 THR A O 1
ATOM 681 N N . TYR A 1 87 ? 12.978 -3.759 5.191 1.00 86.31 87 TYR A N 1
ATOM 682 C CA . TYR A 1 87 ? 12.172 -2.749 5.873 1.00 86.31 87 TYR A CA 1
ATOM 683 C C . TYR A 1 87 ? 11.009 -2.303 4.984 1.00 86.31 87 TYR A C 1
ATOM 685 O O . TYR A 1 87 ? 11.147 -2.230 3.763 1.00 86.31 87 TYR A O 1
ATOM 693 N N . ILE A 1 88 ? 9.872 -2.014 5.617 1.00 90.19 88 ILE A N 1
ATOM 694 C CA . ILE A 1 88 ? 8.688 -1.440 4.974 1.00 90.19 88 ILE A CA 1
ATOM 695 C C . ILE A 1 88 ? 8.605 0.015 5.419 1.00 90.19 88 ILE A C 1
ATOM 697 O O . ILE A 1 88 ? 8.503 0.286 6.617 1.00 90.19 88 ILE A O 1
ATOM 701 N N . ASP A 1 89 ? 8.653 0.931 4.461 1.00 90.62 89 ASP A N 1
ATOM 702 C CA . ASP A 1 89 ? 8.500 2.358 4.710 1.00 90.62 89 ASP A CA 1
ATOM 703 C C . ASP A 1 89 ? 7.021 2.740 4.584 1.00 90.62 89 ASP A C 1
ATOM 705 O O . ASP A 1 89 ? 6.362 2.398 3.599 1.00 90.62 89 ASP A O 1
ATOM 709 N N . PHE A 1 90 ? 6.502 3.468 5.575 1.00 91.19 90 PHE A N 1
ATOM 710 C CA . PHE A 1 90 ? 5.137 3.992 5.566 1.00 91.19 90 PHE A CA 1
ATOM 711 C C . PHE A 1 90 ? 5.155 5.492 5.276 1.00 91.19 90 PHE A C 1
ATOM 713 O O . PHE A 1 90 ? 5.696 6.281 6.051 1.00 91.19 90 PHE A O 1
ATOM 720 N N . LEU A 1 91 ? 4.556 5.886 4.156 1.00 89.00 91 LEU A N 1
ATOM 721 C CA . LEU A 1 91 ? 4.413 7.274 3.737 1.00 89.00 91 LEU A CA 1
ATOM 722 C C . LEU A 1 91 ? 3.022 7.765 4.150 1.00 89.00 91 LEU A C 1
ATOM 724 O O . LEU A 1 91 ? 2.017 7.129 3.826 1.00 89.00 91 LEU A O 1
ATOM 728 N N . PHE A 1 92 ? 2.956 8.876 4.885 1.00 80.56 92 PHE A N 1
ATOM 729 C CA . PHE A 1 92 ? 1.685 9.437 5.346 1.00 80.56 92 PHE A CA 1
ATOM 730 C C . PHE A 1 92 ? 0.802 9.850 4.168 1.00 80.56 92 PHE A C 1
ATOM 732 O O . PHE A 1 92 ? 1.256 10.550 3.261 1.00 80.56 92 PHE A O 1
ATOM 739 N N . ASN A 1 93 ? -0.467 9.450 4.224 1.00 66.38 93 ASN A N 1
ATOM 740 C CA . ASN A 1 93 ? -1.496 9.971 3.338 1.00 66.38 93 ASN A CA 1
ATOM 741 C C . ASN A 1 93 ? -1.824 11.404 3.807 1.00 66.38 93 ASN A C 1
ATOM 743 O O . ASN A 1 93 ? -2.342 11.568 4.912 1.00 66.38 93 ASN A O 1
ATOM 747 N N . ARG A 1 94 ? -1.396 12.430 3.056 1.00 54.56 94 ARG A N 1
ATOM 748 C CA . ARG A 1 94 ? -1.647 13.849 3.378 1.00 54.56 94 ARG A CA 1
ATOM 749 C C . ARG A 1 94 ? -3.054 14.277 2.994 1.00 54.56 94 ARG A C 1
ATOM 751 O O . ARG A 1 94 ? -3.519 13.822 1.928 1.00 54.56 94 ARG A O 1
#

Secondary structure (DSSP, 8-state):
-EEEETTEEEEEEE-SS--SS-EEEEEEES---HHHHHTTEEEEEEEEEEETTTTEEEEEEEEEEE--PPP---S-------------EEEE--

Sequence (94 aa):
MIVVGDGALLIVGTFKRRVPDPDFKLYLSSNITLADYNMGYCLTGTLERGDQHANQFQTTHFAVIRRCWPASNDGHDSQTHKTQHTYIDFLFNR

Foldseek 3Di:
DWDDDPQKTWDWDAAPDPDAQRIKIDIKGQPDDPVCVVVQFRIKDFMWGHDVVVPDTDTFWIKTWGDPPPPPPDDDDDDDPDPDDTDIDTHGDD